Protein AF-A0A377CV19-F1 (afdb_monomer_lite)

Sequence (87 aa):
MISDLAPIDLLIQRAGRLQRHIRNAEGDRKDSLPDERQPPLLYILAPEWQPDAKAGWLGAELKGTGYVYPDHATLWRTQHYCGSTVK

Organism: Escherichia coli (NCBI:txid562)

InterPro domains:
  IPR054712 CRISPR-associated nuclease/helicase Cas3 domain [PF22590] (1-22)

pLDDT: mean 90.42, std 10.82, range [34.31, 96.81]

Structure (mmCIF, N/CA/C/O backbone):
data_AF-A0A377CV19-F1
#
_entry.id   AF-A0A377CV19-F1
#
loop_
_atom_site.group_PDB
_atom_site.id
_atom_site.type_symbol
_atom_site.label_atom_id
_atom_site.label_alt_id
_atom_site.label_comp_id
_atom_site.label_asym_id
_atom_site.label_entity_id
_atom_site.label_seq_id
_atom_site.pdbx_PDB_ins_code
_atom_site.Cartn_x
_atom_site.Cartn_y
_atom_site.Cartn_z
_atom_site.occupancy
_atom_site.B_iso_or_equiv
_atom_site.auth_seq_id
_atom_site.auth_comp_id
_atom_site.auth_asym_id
_atom_site.auth_atom_id
_atom_site.pdbx_PDB_model_num
ATOM 1 N N . MET A 1 1 ? 1.751 5.048 -8.673 1.00 94.75 1 MET A N 1
ATOM 2 C CA . MET A 1 1 ? 0.523 4.311 -8.286 1.00 94.75 1 MET A CA 1
ATOM 3 C C . MET A 1 1 ? 0.066 4.834 -6.940 1.00 94.75 1 MET A C 1
ATOM 5 O O . MET A 1 1 ? 0.923 5.221 -6.160 1.00 94.75 1 MET A O 1
ATOM 9 N N . ILE A 1 2 ? -1.240 4.871 -6.685 1.00 95.81 2 ILE A N 1
ATOM 10 C CA . ILE A 1 2 ? -1.812 5.262 -5.390 1.00 95.81 2 ILE A CA 1
ATOM 11 C C . ILE A 1 2 ? -2.698 4.106 -4.918 1.00 95.81 2 ILE A C 1
ATOM 13 O O . ILE A 1 2 ? -3.385 3.500 -5.741 1.00 95.81 2 ILE A O 1
ATOM 17 N N . SER A 1 3 ? -2.637 3.763 -3.634 1.00 95.06 3 SER A N 1
ATOM 18 C CA . SER A 1 3 ? -3.416 2.686 -3.017 1.00 95.06 3 SER A CA 1
ATOM 19 C C . SER A 1 3 ? -3.812 3.072 -1.598 1.00 95.06 3 SER A C 1
ATOM 21 O O . SER A 1 3 ? -3.020 3.695 -0.899 1.00 95.06 3 SER A O 1
ATOM 23 N N . ASP A 1 4 ? -4.971 2.615 -1.132 1.00 95.12 4 ASP A N 1
ATOM 24 C CA . ASP A 1 4 ? -5.264 2.590 0.304 1.00 95.12 4 ASP A CA 1
ATOM 25 C C . ASP A 1 4 ? -4.354 1.587 1.021 1.00 95.12 4 ASP A C 1
ATOM 27 O O . ASP A 1 4 ? -3.848 0.637 0.398 1.00 95.12 4 ASP A O 1
ATOM 31 N N . LEU A 1 5 ? -4.178 1.781 2.330 1.00 95.31 5 LEU A N 1
ATOM 32 C CA . LEU A 1 5 ? -3.533 0.818 3.214 1.00 95.31 5 LEU A CA 1
ATOM 33 C C . LEU A 1 5 ? -4.207 -0.554 3.082 1.00 95.31 5 LEU A C 1
ATOM 35 O O . LEU A 1 5 ? -5.427 -0.688 3.065 1.00 95.31 5 LEU A O 1
ATOM 39 N N . ALA A 1 6 ? -3.395 -1.591 2.976 1.00 96.31 6 ALA A N 1
ATOM 40 C CA . ALA A 1 6 ? -3.827 -2.977 2.888 1.00 96.31 6 ALA A CA 1
ATOM 41 C C . ALA A 1 6 ? -2.735 -3.852 3.515 1.00 96.31 6 ALA A C 1
ATOM 43 O O . ALA A 1 6 ? -1.632 -3.350 3.736 1.00 96.31 6 ALA A O 1
ATOM 44 N N . PRO A 1 7 ? -2.993 -5.142 3.778 1.00 96.56 7 PRO A N 1
ATOM 45 C CA . PRO A 1 7 ? -1.932 -6.096 4.082 1.00 96.56 7 PRO A CA 1
ATOM 46 C C . PRO A 1 7 ? -0.776 -6.023 3.064 1.00 96.56 7 PRO A C 1
ATOM 48 O O . PRO A 1 7 ? -0.998 -5.846 1.861 1.00 96.56 7 PRO A O 1
ATOM 51 N N . ILE A 1 8 ? 0.467 -6.109 3.552 1.00 95.62 8 ILE A N 1
ATOM 52 C CA . ILE A 1 8 ? 1.687 -5.874 2.758 1.00 95.62 8 ILE A CA 1
ATOM 53 C C . ILE A 1 8 ? 1.800 -6.759 1.510 1.00 95.62 8 ILE A C 1
ATOM 55 O O . ILE A 1 8 ? 2.245 -6.308 0.456 1.00 95.62 8 ILE A O 1
ATOM 59 N N . ASP A 1 9 ? 1.355 -8.005 1.595 1.00 96.00 9 ASP A N 1
ATOM 60 C CA . ASP A 1 9 ? 1.293 -8.948 0.483 1.00 96.00 9 ASP A CA 1
ATOM 61 C C . ASP A 1 9 ? 0.381 -8.437 -0.643 1.00 96.00 9 ASP A C 1
ATOM 63 O O . ASP A 1 9 ? 0.766 -8.468 -1.815 1.00 96.00 9 ASP A O 1
ATOM 67 N N . LEU A 1 10 ? -0.782 -7.874 -0.305 1.00 96.81 10 LEU A N 1
ATOM 68 C CA . LEU A 1 10 ? -1.683 -7.260 -1.282 1.00 96.81 10 LEU A CA 1
ATOM 69 C C . LEU A 1 10 ? -1.101 -5.972 -1.874 1.00 96.81 10 LEU A C 1
ATOM 71 O O . LEU A 1 10 ? -1.276 -5.714 -3.068 1.00 96.81 10 LEU A O 1
ATOM 75 N N . LEU A 1 11 ? -0.382 -5.174 -1.078 1.00 96.06 11 LEU A N 1
ATOM 76 C CA . LEU A 1 11 ? 0.330 -4.001 -1.594 1.00 96.06 11 LEU A CA 1
ATOM 77 C C . LEU A 1 11 ? 1.404 -4.403 -2.611 1.00 96.06 11 LEU A C 1
ATOM 79 O O . LEU A 1 11 ? 1.488 -3.788 -3.673 1.00 96.06 11 LEU A O 1
ATOM 83 N N . ILE A 1 12 ? 2.162 -5.471 -2.351 1.00 95.25 12 ILE A N 1
ATOM 84 C CA . ILE A 1 12 ? 3.154 -6.013 -3.292 1.00 95.25 12 ILE A CA 1
ATOM 85 C C . ILE A 1 12 ? 2.475 -6.533 -4.566 1.00 95.25 12 ILE A C 1
ATOM 87 O O . ILE A 1 12 ? 2.930 -6.243 -5.674 1.00 95.25 12 ILE A O 1
ATOM 91 N N . GLN A 1 13 ? 1.349 -7.242 -4.449 1.00 96.38 13 GLN A N 1
ATOM 92 C CA . GLN A 1 13 ? 0.589 -7.705 -5.617 1.00 96.38 13 GLN A CA 1
ATOM 93 C C . GLN A 1 13 ? 0.111 -6.539 -6.496 1.00 96.38 13 GLN A C 1
ATOM 95 O O . GLN A 1 13 ? 0.204 -6.604 -7.726 1.00 96.38 13 GLN A O 1
ATOM 100 N N . ARG A 1 14 ? -0.367 -5.451 -5.878 1.00 96.62 14 ARG A N 1
ATOM 101 C CA . ARG A 1 14 ? -0.741 -4.212 -6.581 1.00 96.62 14 ARG A CA 1
ATOM 102 C C . ARG A 1 14 ? 0.483 -3.567 -7.228 1.00 96.62 14 ARG A C 1
ATOM 104 O O . ARG A 1 14 ? 0.433 -3.240 -8.414 1.00 96.62 14 ARG A O 1
ATOM 111 N N . ALA A 1 15 ? 1.594 -3.471 -6.496 1.00 96.12 15 ALA A N 1
ATOM 112 C CA . ALA A 1 15 ? 2.866 -2.959 -6.998 1.00 96.12 15 ALA A CA 1
ATOM 113 C C . ALA A 1 15 ? 3.385 -3.759 -8.204 1.00 96.12 15 ALA A C 1
ATOM 115 O O . ALA A 1 15 ? 3.987 -3.175 -9.095 1.00 96.12 15 ALA A O 1
ATOM 116 N N . GLY A 1 16 ? 3.053 -5.048 -8.333 1.00 95.25 16 GLY A N 1
ATOM 117 C CA . GLY A 1 16 ? 3.361 -5.849 -9.526 1.00 95.25 16 GLY A CA 1
ATOM 118 C C . GLY A 1 16 ? 2.724 -5.340 -10.832 1.00 95.25 16 GLY A C 1
ATOM 119 O O . GLY A 1 16 ? 3.080 -5.791 -11.923 1.00 95.25 16 GLY A O 1
ATOM 120 N N . ARG A 1 17 ? 1.772 -4.399 -10.759 1.00 94.75 17 ARG A N 1
ATOM 121 C CA . ARG A 1 17 ? 1.226 -3.686 -11.928 1.00 94.75 17 ARG A CA 1
ATOM 122 C C . ARG A 1 17 ? 1.978 -2.388 -12.232 1.00 94.75 17 ARG A C 1
ATOM 124 O O . ARG A 1 17 ? 1.876 -1.881 -13.349 1.00 94.75 17 ARG A O 1
ATOM 131 N N . LEU A 1 18 ? 2.729 -1.851 -11.272 1.00 94.62 18 LEU A N 1
ATOM 132 C CA . LEU A 1 18 ? 3.512 -0.632 -11.427 1.00 94.62 18 LEU A CA 1
ATOM 133 C C . LEU A 1 18 ? 4.745 -0.928 -12.281 1.00 94.62 18 LEU A C 1
ATOM 135 O O . LEU A 1 18 ? 5.563 -1.766 -11.928 1.00 94.62 18 LEU A O 1
ATOM 139 N N . GLN A 1 19 ? 4.846 -0.255 -13.430 1.00 93.69 19 GLN A N 1
ATOM 140 C CA . GLN A 1 19 ? 5.948 -0.439 -14.385 1.00 93.69 19 GLN A CA 1
ATOM 141 C C . GLN A 1 19 ? 6.195 -1.911 -14.785 1.00 93.69 19 GLN A C 1
ATOM 143 O O . GLN A 1 19 ? 7.315 -2.306 -15.079 1.00 93.69 19 GLN A O 1
ATOM 148 N N . ARG A 1 20 ? 5.126 -2.722 -14.879 1.00 93.56 20 ARG A N 1
ATOM 149 C CA . ARG A 1 20 ? 5.195 -4.162 -15.219 1.00 93.56 20 ARG A CA 1
ATOM 150 C C . ARG A 1 20 ? 5.955 -4.479 -16.516 1.00 93.56 20 ARG A C 1
ATOM 152 O O . ARG A 1 20 ? 6.468 -5.582 -16.677 1.00 93.56 20 ARG A O 1
ATOM 159 N N . HIS A 1 21 ? 5.966 -3.545 -17.461 1.00 94.06 21 HIS A N 1
ATOM 160 C CA . HIS A 1 21 ? 6.652 -3.679 -18.742 1.00 94.06 21 HIS A CA 1
ATOM 161 C C . HIS A 1 21 ? 7.676 -2.560 -18.892 1.00 94.06 21 HIS A C 1
ATOM 163 O O . HIS A 1 21 ? 7.329 -1.399 -18.646 1.00 94.06 21 HIS A O 1
ATOM 169 N N . ILE A 1 22 ? 8.879 -2.937 -19.333 1.00 94.62 22 ILE A N 1
ATOM 170 C CA . ILE A 1 22 ? 10.003 -2.035 -19.591 1.00 94.62 22 ILE A CA 1
ATOM 171 C C . ILE A 1 22 ? 9.619 -1.068 -20.710 1.00 94.62 22 ILE A C 1
ATOM 173 O O . ILE A 1 22 ? 9.044 -1.482 -21.726 1.00 94.62 22 ILE A O 1
ATOM 177 N N . ARG A 1 23 ? 9.902 0.219 -20.513 1.00 95.69 23 ARG A N 1
ATOM 178 C CA . ARG A 1 23 ? 9.636 1.263 -21.506 1.00 95.69 23 ARG A CA 1
ATOM 179 C C . ARG A 1 23 ? 10.799 2.242 -21.650 1.00 95.69 23 ARG A C 1
ATOM 181 O O . ARG A 1 23 ? 11.610 2.368 -20.733 1.00 95.69 23 ARG A O 1
ATOM 188 N N . ASN A 1 24 ? 10.863 2.901 -22.805 1.00 94.62 24 ASN A N 1
ATOM 189 C CA . ASN A 1 24 ? 11.761 4.034 -23.043 1.00 94.62 24 ASN A CA 1
ATOM 190 C C . ASN A 1 24 ? 11.229 5.320 -22.370 1.00 94.62 24 ASN A C 1
ATOM 192 O O . ASN A 1 24 ? 10.150 5.318 -21.758 1.00 94.62 24 ASN A O 1
ATOM 196 N N . ALA A 1 25 ? 11.986 6.413 -22.483 1.00 93.00 25 ALA A N 1
ATOM 197 C CA . ALA A 1 25 ? 11.613 7.722 -21.941 1.00 93.00 25 ALA A CA 1
ATOM 198 C C . ALA A 1 25 ? 10.302 8.274 -22.542 1.00 93.00 25 ALA A C 1
ATOM 200 O O . ALA A 1 25 ? 9.541 8.953 -21.852 1.00 93.00 25 ALA A O 1
ATOM 201 N N . GLU A 1 26 ? 10.002 7.925 -23.793 1.00 92.88 26 GLU A N 1
ATOM 202 C CA . GLU A 1 26 ? 8.803 8.334 -24.533 1.00 92.88 26 GLU A CA 1
ATOM 203 C C . GLU A 1 26 ? 7.557 7.503 -24.169 1.00 92.88 26 GLU A C 1
ATOM 205 O O . GLU A 1 26 ? 6.427 7.902 -24.453 1.00 92.88 26 GLU A O 1
ATOM 210 N N . GLY A 1 27 ? 7.735 6.374 -23.475 1.00 89.94 27 GLY A N 1
ATOM 211 C CA . GLY A 1 27 ? 6.658 5.505 -23.001 1.00 89.94 27 GLY A CA 1
ATOM 212 C C . GLY A 1 27 ? 6.317 4.318 -23.909 1.00 89.94 27 GLY A C 1
ATOM 213 O O . GLY A 1 27 ? 5.374 3.580 -23.593 1.00 89.94 27 GLY A O 1
ATOM 214 N N . ASP A 1 28 ? 7.089 4.087 -24.967 1.00 94.44 28 ASP A N 1
ATOM 215 C CA . ASP A 1 28 ? 7.014 2.903 -25.820 1.00 94.44 28 ASP A CA 1
ATOM 216 C C . ASP A 1 28 ? 7.635 1.685 -25.142 1.00 94.44 28 ASP A C 1
ATOM 218 O O . ASP A 1 28 ? 8.542 1.783 -24.312 1.00 94.44 28 ASP A O 1
ATOM 222 N N . ARG A 1 29 ? 7.132 0.495 -25.484 1.00 94.00 29 ARG A N 1
ATOM 223 C CA . ARG A 1 29 ? 7.636 -0.763 -24.927 1.00 94.00 29 ARG A CA 1
ATOM 224 C C . ARG A 1 29 ? 9.035 -1.068 -25.464 1.00 94.00 29 ARG A C 1
ATOM 226 O O . ARG A 1 29 ? 9.269 -0.998 -26.664 1.00 94.00 29 ARG A O 1
ATOM 233 N N . LYS A 1 30 ? 9.916 -1.488 -24.559 1.00 94.06 30 LYS A N 1
ATOM 234 C CA . LYS A 1 30 ? 11.281 -1.935 -24.841 1.00 94.06 30 LYS A CA 1
ATOM 235 C C . LYS A 1 30 ? 11.454 -3.383 -24.377 1.00 94.06 30 LYS A C 1
ATOM 237 O O . LYS A 1 30 ? 10.782 -3.821 -23.440 1.00 94.06 30 LYS A O 1
ATOM 242 N N . ASP A 1 31 ? 12.371 -4.104 -25.013 1.00 93.06 31 ASP A N 1
ATOM 243 C CA . ASP A 1 31 ? 12.631 -5.524 -24.729 1.00 93.06 31 ASP A CA 1
ATOM 244 C C . ASP A 1 31 ? 13.919 -5.769 -23.924 1.00 93.06 31 ASP A C 1
ATOM 246 O O . ASP A 1 31 ? 14.217 -6.901 -23.551 1.00 93.06 31 ASP A O 1
ATOM 250 N N . SER A 1 32 ? 14.677 -4.714 -23.613 1.00 92.88 32 SER A N 1
ATOM 251 C CA . SER A 1 32 ? 15.920 -4.781 -22.841 1.00 92.88 32 SER A CA 1
ATOM 252 C C . SER A 1 32 ? 15.937 -3.781 -21.686 1.00 92.88 32 SER A C 1
ATOM 254 O O . SER A 1 32 ? 15.421 -2.668 -21.789 1.00 92.88 32 SER A O 1
ATOM 256 N N . LEU A 1 33 ? 16.542 -4.189 -20.570 1.00 90.69 33 LEU A N 1
ATOM 257 C CA . LEU A 1 33 ? 16.803 -3.322 -19.418 1.00 90.69 33 LEU A CA 1
ATOM 258 C C . LEU A 1 33 ? 17.903 -2.284 -19.735 1.00 90.69 33 LEU A C 1
ATOM 260 O O . LEU A 1 33 ? 18.727 -2.529 -20.619 1.00 90.69 33 LEU A O 1
ATOM 264 N N . PRO A 1 34 ? 17.974 -1.163 -18.991 1.00 90.94 34 PRO A N 1
ATOM 265 C CA . PRO A 1 34 ? 17.037 -0.730 -17.948 1.00 90.94 34 PRO A CA 1
ATOM 266 C C . PRO A 1 34 ? 15.760 -0.085 -18.520 1.00 90.94 34 PRO A C 1
ATOM 268 O O . PRO A 1 34 ? 15.706 0.261 -19.702 1.00 90.94 34 PRO A O 1
ATOM 271 N N . ASP A 1 35 ? 14.742 0.059 -17.662 1.00 93.38 35 ASP A N 1
ATOM 272 C CA . ASP A 1 35 ? 13.615 0.975 -17.899 1.00 93.38 35 ASP A CA 1
ATOM 273 C C . ASP A 1 35 ? 14.131 2.415 -17.824 1.00 93.38 35 ASP A C 1
ATOM 275 O O . ASP A 1 35 ? 14.950 2.735 -16.962 1.00 93.38 35 ASP A O 1
ATOM 279 N N . GLU A 1 36 ? 13.686 3.261 -18.746 1.00 95.06 36 GLU A N 1
ATOM 280 C CA . GLU A 1 36 ? 14.190 4.634 -18.884 1.00 95.06 36 GLU A CA 1
ATOM 281 C C . GLU A 1 36 ? 13.247 5.668 -18.259 1.00 95.06 36 GLU A C 1
ATOM 283 O O . GLU A 1 36 ? 13.554 6.860 -18.227 1.00 95.06 36 GLU A O 1
ATOM 288 N N . ARG A 1 37 ? 12.097 5.235 -17.728 1.00 93.31 37 ARG A N 1
ATOM 289 C CA . ARG A 1 37 ? 11.212 6.112 -16.960 1.00 93.31 37 ARG A CA 1
ATOM 290 C C . ARG A 1 37 ? 11.788 6.363 -15.569 1.00 93.31 37 ARG A C 1
ATOM 292 O O . ARG A 1 37 ? 12.599 5.605 -15.043 1.00 93.31 37 ARG A O 1
ATOM 299 N N . GLN A 1 38 ? 11.284 7.417 -14.931 1.00 91.94 38 GLN A N 1
ATOM 300 C CA . GLN A 1 38 ? 11.562 7.690 -13.522 1.00 91.94 38 GLN A CA 1
ATOM 301 C C . GLN A 1 38 ? 11.253 6.472 -12.627 1.00 91.94 38 GLN A C 1
ATOM 303 O O 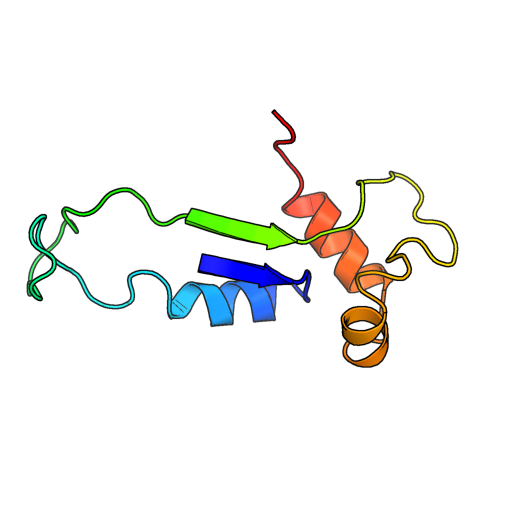. GLN A 1 38 ? 10.331 5.709 -12.945 1.00 91.94 38 GLN A O 1
ATOM 308 N N . PRO A 1 39 ? 11.962 6.310 -11.494 1.00 91.44 39 PRO A N 1
ATOM 309 C CA . PRO A 1 39 ? 11.734 5.203 -10.575 1.00 91.44 39 PRO A CA 1
ATOM 310 C C . PRO A 1 39 ? 10.256 5.049 -10.180 1.00 91.44 39 PRO A C 1
ATOM 312 O O . PRO A 1 39 ? 9.546 6.046 -10.007 1.00 91.44 39 PRO A O 1
ATOM 315 N N . PRO A 1 40 ? 9.768 3.808 -10.027 1.00 92.31 40 PRO A N 1
ATOM 316 C CA . PRO A 1 40 ? 8.378 3.564 -9.683 1.00 92.31 40 PRO A CA 1
ATOM 317 C C . PRO A 1 40 ? 8.072 4.085 -8.274 1.00 92.31 40 PRO A C 1
ATOM 319 O O . PRO A 1 40 ? 8.726 3.703 -7.308 1.00 92.31 40 PRO A O 1
ATOM 322 N N . LEU A 1 41 ? 7.028 4.910 -8.149 1.00 94.12 41 LEU A N 1
ATOM 323 C CA . LEU A 1 41 ? 6.510 5.381 -6.860 1.00 94.12 41 LEU A CA 1
ATOM 324 C C . LEU A 1 41 ? 5.133 4.773 -6.567 1.00 94.12 41 LEU A C 1
ATOM 326 O O . LEU A 1 41 ? 4.204 4.860 -7.386 1.00 94.12 41 LEU A O 1
ATOM 330 N N . LEU A 1 42 ? 5.000 4.167 -5.386 1.00 94.56 42 LEU A N 1
ATOM 331 C CA . LEU A 1 42 ? 3.737 3.717 -4.806 1.00 94.56 42 LEU A CA 1
ATOM 332 C C . LEU A 1 42 ? 3.422 4.583 -3.586 1.00 94.56 42 LEU A C 1
ATOM 334 O O . LEU A 1 42 ? 4.107 4.502 -2.573 1.00 94.56 42 LEU A O 1
ATOM 338 N N . TYR A 1 43 ? 2.372 5.390 -3.693 1.00 94.94 43 TYR A N 1
ATOM 339 C CA . TYR A 1 43 ? 1.842 6.175 -2.586 1.00 94.94 43 TYR A CA 1
ATOM 340 C C . TYR A 1 43 ? 0.763 5.370 -1.867 1.00 94.94 43 TYR A C 1
ATOM 342 O O . TYR A 1 43 ? -0.135 4.823 -2.514 1.00 94.94 43 TYR A O 1
ATOM 350 N N . ILE A 1 44 ? 0.860 5.300 -0.541 1.00 94.12 44 ILE A N 1
ATOM 351 C CA . ILE A 1 44 ? -0.097 4.591 0.308 1.00 94.12 44 ILE A CA 1
ATOM 352 C C . ILE A 1 44 ? -0.853 5.628 1.134 1.00 94.12 44 ILE A C 1
ATOM 354 O O . ILE A 1 44 ? -0.232 6.384 1.878 1.00 94.12 44 ILE A O 1
ATOM 358 N N . LEU A 1 45 ? -2.181 5.655 1.006 1.00 93.69 45 LEU A N 1
ATOM 359 C CA . LEU A 1 45 ? -3.043 6.410 1.908 1.00 93.69 45 LEU A CA 1
ATOM 360 C C . LEU A 1 45 ? -3.211 5.613 3.204 1.00 93.69 45 LEU A C 1
ATOM 362 O O . LEU A 1 45 ? -3.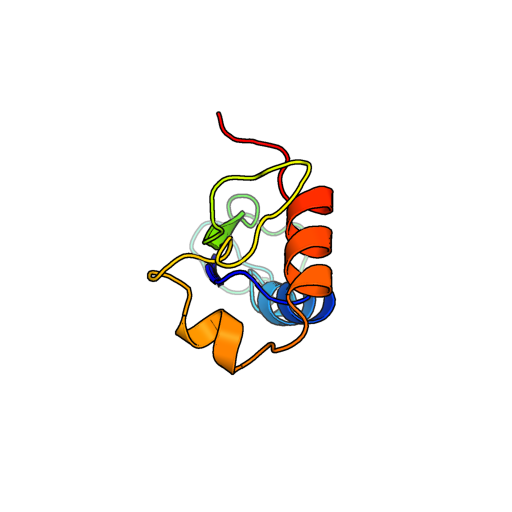743 4.501 3.199 1.00 93.69 45 LEU A O 1
ATOM 366 N N . ALA A 1 4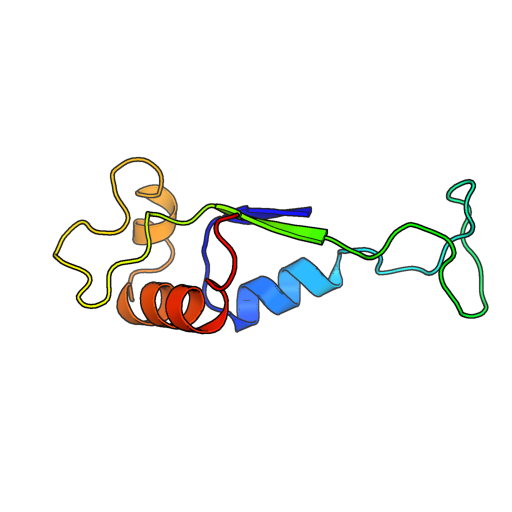6 ? -2.738 6.182 4.303 1.00 92.88 46 ALA A N 1
ATOM 367 C CA . ALA A 1 46 ? -2.747 5.577 5.626 1.00 92.88 46 ALA A CA 1
ATOM 368 C C . ALA A 1 46 ? -3.077 6.656 6.674 1.00 92.88 46 ALA A C 1
ATOM 370 O O . ALA A 1 46 ? -2.802 7.832 6.418 1.00 92.88 46 ALA A O 1
ATOM 371 N N . PRO A 1 47 ? -3.654 6.286 7.833 1.00 91.94 47 PRO A N 1
ATOM 372 C CA . PRO A 1 47 ? -3.844 7.231 8.930 1.00 91.94 47 PRO A CA 1
ATOM 373 C C . PRO A 1 47 ? -2.483 7.699 9.463 1.00 91.94 47 PRO A C 1
ATOM 375 O O . PRO A 1 47 ? -1.439 7.158 9.103 1.00 91.94 47 PRO A O 1
ATOM 378 N N . GLU A 1 48 ? -2.460 8.676 10.362 1.00 90.00 48 GLU A N 1
ATOM 379 C CA . GLU A 1 48 ? -1.218 9.045 11.044 1.00 90.00 48 GLU A CA 1
ATOM 380 C C . GLU A 1 48 ? -0.649 7.845 11.828 1.00 90.00 48 GLU A C 1
ATOM 382 O O . GLU A 1 48 ? -1.385 7.103 12.495 1.00 90.00 48 GLU A O 1
ATOM 387 N N . TRP A 1 49 ? 0.666 7.619 11.725 1.00 90.06 49 TRP A N 1
ATOM 388 C CA . TRP A 1 49 ? 1.304 6.515 12.436 1.00 90.06 49 TRP A CA 1
ATOM 389 C C . TRP A 1 49 ? 1.294 6.786 13.940 1.00 90.06 49 TRP A C 1
ATOM 391 O O . TRP A 1 49 ? 1.678 7.862 14.394 1.00 90.06 49 TRP A O 1
ATOM 401 N N . GLN A 1 50 ? 0.874 5.788 14.713 1.00 89.50 50 GLN A N 1
ATOM 402 C CA . GLN A 1 50 ? 0.847 5.848 16.170 1.00 89.50 50 GLN A CA 1
ATOM 403 C C . GLN A 1 50 ? 1.494 4.573 16.723 1.00 89.50 50 GLN A C 1
ATOM 405 O O . GLN A 1 50 ? 1.120 3.484 16.273 1.00 89.50 50 GLN A O 1
ATOM 410 N N . PRO A 1 51 ? 2.432 4.676 17.686 1.00 89.31 51 PRO A N 1
ATOM 411 C CA . PRO A 1 51 ? 3.108 3.512 18.261 1.00 89.31 51 PRO A CA 1
ATOM 412 C C . PRO A 1 51 ? 2.123 2.559 18.948 1.00 89.31 51 PRO A C 1
ATOM 414 O O . PRO A 1 51 ? 2.259 1.350 18.818 1.00 89.31 51 PRO A O 1
ATOM 417 N N . ASP A 1 52 ? 1.089 3.110 19.586 1.00 88.62 52 ASP A N 1
ATOM 418 C CA . ASP A 1 52 ? -0.033 2.362 20.149 1.00 88.62 52 ASP A CA 1
ATOM 419 C C . ASP A 1 52 ? -1.324 2.764 19.428 1.00 88.62 52 ASP A C 1
ATOM 421 O O . ASP A 1 52 ? -1.979 3.749 19.785 1.00 88.62 52 ASP A O 1
ATOM 425 N N . ALA A 1 53 ? -1.693 2.014 18.386 1.00 87.62 53 ALA A N 1
ATOM 426 C CA . ALA A 1 53 ? -2.937 2.253 17.660 1.00 87.62 53 ALA A CA 1
ATOM 427 C C . ALA A 1 53 ? -4.154 1.970 18.549 1.00 87.62 53 ALA A C 1
ATOM 429 O O . ALA A 1 53 ? -4.463 0.828 18.893 1.00 87.62 53 ALA A O 1
ATOM 430 N N . LYS A 1 54 ? -4.864 3.039 18.912 1.00 87.00 54 LYS A N 1
ATOM 431 C CA . LYS A 1 54 ? -6.091 2.967 19.708 1.00 87.00 54 LYS A CA 1
ATOM 432 C C . LYS A 1 54 ? -7.276 2.486 18.868 1.00 87.00 54 LYS A C 1
ATOM 434 O O . LYS A 1 54 ? -7.241 2.471 17.636 1.00 87.00 54 LYS A O 1
ATOM 439 N N . ALA A 1 55 ? -8.370 2.139 19.544 1.00 84.94 55 ALA A N 1
ATOM 440 C CA . ALA A 1 55 ? -9.636 1.857 18.877 1.00 84.94 55 ALA A CA 1
ATOM 441 C C . ALA A 1 55 ? -10.029 3.022 17.946 1.00 84.94 55 ALA A C 1
ATOM 443 O O . ALA A 1 55 ? -9.985 4.184 18.345 1.00 84.94 55 ALA A O 1
ATOM 444 N N . GLY A 1 56 ? -10.398 2.701 16.704 1.00 85.81 56 GLY A N 1
ATOM 445 C CA . GLY A 1 56 ? -10.759 3.701 15.694 1.00 85.81 56 GLY A CA 1
ATOM 446 C C . GLY A 1 56 ? -9.579 4.352 14.961 1.00 85.81 56 GLY A C 1
ATOM 447 O O . GLY A 1 56 ? -9.811 5.276 14.192 1.00 85.81 56 GLY A O 1
ATOM 448 N N . TRP A 1 57 ? -8.345 3.869 15.146 1.00 91.69 57 TRP A N 1
ATOM 449 C CA . TRP A 1 57 ? -7.127 4.409 14.521 1.00 91.69 57 TRP A CA 1
ATOM 450 C C . TRP A 1 57 ? -7.196 4.599 12.994 1.00 91.69 57 TRP A C 1
ATOM 452 O O . TRP A 1 57 ? -6.686 5.589 12.482 1.00 91.69 57 TRP A O 1
ATOM 462 N N . LEU A 1 58 ? -7.875 3.706 12.267 1.00 90.75 58 LEU A N 1
ATOM 463 C CA . LEU A 1 58 ? -8.100 3.845 10.818 1.00 90.75 58 LEU A CA 1
ATOM 464 C C . LEU A 1 58 ? -8.863 5.121 10.427 1.00 90.75 58 LEU A C 1
ATOM 466 O O . LEU A 1 58 ? -8.775 5.561 9.283 1.00 90.75 58 LEU A O 1
ATOM 470 N N . GLY A 1 59 ? -9.622 5.701 11.357 1.00 90.00 59 GLY A N 1
ATOM 471 C CA . GLY A 1 59 ? -10.433 6.882 11.113 1.00 90.00 59 GLY A CA 1
ATOM 472 C C . GLY A 1 59 ? -11.633 6.626 10.198 1.00 90.00 59 GLY A C 1
ATOM 473 O O . GLY A 1 59 ? -11.883 5.522 9.708 1.00 90.00 59 GLY A O 1
ATOM 474 N N . ALA A 1 60 ? -12.416 7.682 9.973 1.00 89.12 60 ALA A N 1
ATOM 475 C CA . ALA A 1 60 ? -13.595 7.625 9.109 1.00 89.12 60 ALA A CA 1
ATOM 476 C C . ALA A 1 60 ? -13.233 7.518 7.616 1.00 89.12 60 ALA A C 1
ATOM 478 O O . ALA A 1 60 ? -14.002 6.954 6.836 1.00 89.12 60 ALA A O 1
ATOM 479 N N . GLU A 1 61 ? -12.065 8.037 7.235 1.00 88.81 61 GLU A N 1
ATOM 480 C CA . GLU A 1 61 ? -11.560 8.097 5.858 1.00 88.81 61 GLU A CA 1
ATOM 481 C C . GLU A 1 61 ? -11.299 6.699 5.287 1.00 88.81 61 GLU A C 1
ATOM 483 O O . GLU A 1 61 ? -11.627 6.428 4.135 1.00 88.81 61 GLU A O 1
ATOM 488 N N . LEU A 1 62 ? -10.814 5.775 6.122 1.00 92.00 62 LEU A N 1
ATOM 489 C CA . LEU A 1 62 ? -10.510 4.394 5.741 1.00 92.00 62 LEU A CA 1
ATOM 490 C C . LEU A 1 62 ? -11.512 3.386 6.322 1.00 92.00 62 LEU A C 1
ATOM 492 O O . LEU A 1 62 ? -11.210 2.198 6.452 1.00 92.00 62 LEU A O 1
ATOM 496 N N . LYS A 1 63 ? -12.746 3.818 6.624 1.00 91.25 63 LYS A N 1
ATOM 497 C CA . LYS A 1 63 ? -13.805 2.923 7.134 1.00 91.25 63 LYS A CA 1
ATOM 498 C C . LYS A 1 63 ? -14.084 1.735 6.203 1.00 91.25 63 LYS A C 1
ATOM 500 O O . LYS A 1 63 ? -14.351 0.635 6.674 1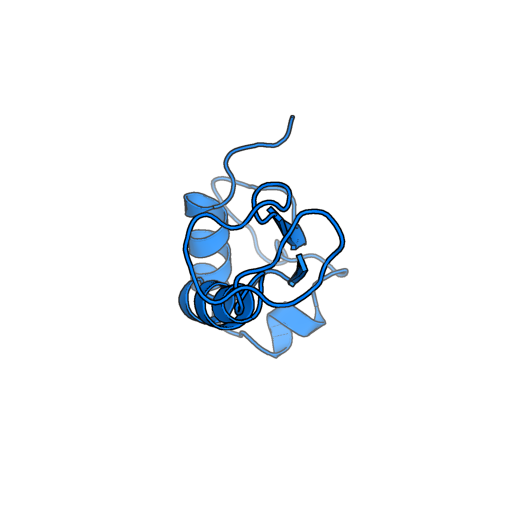.00 91.25 63 LYS A O 1
ATOM 505 N N . GLY A 1 64 ? -14.005 1.951 4.885 1.00 92.62 64 GLY A N 1
ATOM 506 C CA . GLY A 1 64 ? -14.190 0.900 3.881 1.00 92.62 64 GLY A CA 1
ATOM 507 C C . GLY A 1 64 ? -13.058 -0.124 3.925 1.00 92.62 64 GLY A C 1
ATOM 508 O O . GLY A 1 64 ? -13.311 -1.325 3.953 1.00 92.62 64 GLY A O 1
ATOM 509 N N . THR A 1 65 ? -11.818 0.349 4.041 1.00 93.06 65 THR A N 1
ATOM 510 C CA . THR A 1 65 ? -10.630 -0.489 4.246 1.00 93.06 65 THR A CA 1
ATOM 511 C C . THR A 1 65 ? -10.753 -1.330 5.512 1.00 93.06 65 THR A C 1
ATOM 513 O O . THR A 1 65 ? -10.532 -2.537 5.460 1.00 93.06 65 THR A O 1
ATOM 516 N N . GLY A 1 66 ? -11.177 -0.727 6.627 1.00 93.25 66 GLY A N 1
ATOM 517 C CA . GLY A 1 66 ? -11.390 -1.438 7.890 1.00 93.25 66 GLY A CA 1
ATOM 518 C C . GLY A 1 66 ? -12.537 -2.455 7.858 1.00 93.25 66 GLY A C 1
ATOM 519 O O . GLY A 1 66 ? -12.521 -3.396 8.647 1.00 93.25 66 GLY A O 1
ATOM 520 N N . TYR A 1 67 ? -13.508 -2.288 6.953 1.00 93.62 67 TYR A N 1
ATOM 521 C CA . TYR A 1 67 ? -14.574 -3.265 6.710 1.00 93.62 67 TYR A CA 1
ATOM 522 C C . TYR A 1 67 ? -14.083 -4.456 5.873 1.00 93.62 67 TYR A C 1
ATOM 524 O O . TYR A 1 67 ? -14.406 -5.600 6.179 1.00 93.62 67 TYR A O 1
ATOM 532 N N . VAL A 1 68 ? -13.286 -4.199 4.829 1.00 96.19 68 VAL A N 1
ATOM 533 C CA . VAL A 1 68 ? -12.744 -5.242 3.936 1.00 96.19 68 VAL A CA 1
ATOM 534 C C . VAL A 1 68 ? -11.632 -6.048 4.613 1.00 96.19 68 VAL A C 1
ATOM 536 O O . VAL A 1 68 ? -11.535 -7.258 4.414 1.00 96.19 68 VAL A O 1
ATOM 539 N N . TYR A 1 69 ? -10.802 -5.392 5.422 1.00 94.62 69 TYR A N 1
ATOM 540 C CA . TYR A 1 69 ? -9.705 -6.004 6.166 1.00 94.62 69 TYR A CA 1
ATOM 541 C C . TYR A 1 69 ? -9.999 -5.914 7.671 1.00 94.62 69 TYR A C 1
ATOM 543 O O . TYR A 1 69 ? -9.616 -4.931 8.306 1.00 94.62 69 TYR A O 1
ATOM 551 N N . PRO A 1 70 ? -10.679 -6.915 8.263 1.00 89.44 70 PRO A N 1
ATOM 552 C CA . PRO A 1 70 ? -11.139 -6.840 9.651 1.00 89.44 70 PRO A CA 1
ATOM 553 C C . PRO A 1 70 ? -10.001 -6.933 10.679 1.00 89.44 70 PRO A C 1
ATOM 555 O O . PRO A 1 70 ? -10.147 -6.453 11.800 1.00 89.44 70 PRO A O 1
ATOM 558 N N . ASP A 1 71 ? -8.859 -7.523 10.313 1.00 93.00 71 ASP A N 1
ATOM 559 C CA . ASP A 1 71 ? -7.670 -7.550 11.166 1.00 93.00 71 ASP A CA 1
ATOM 560 C C . ASP A 1 71 ? -6.869 -6.243 11.035 1.00 93.00 71 ASP A C 1
ATOM 562 O O . ASP A 1 71 ? -5.962 -6.100 10.205 1.00 93.00 71 ASP A O 1
ATOM 566 N N . HIS A 1 72 ? -7.202 -5.276 11.892 1.00 91.81 72 HIS A N 1
ATOM 567 C CA . HIS A 1 72 ? -6.549 -3.965 11.910 1.00 91.81 72 HIS A CA 1
ATOM 568 C C . HIS A 1 72 ? -5.102 -4.031 12.420 1.00 91.81 72 HIS A C 1
ATOM 570 O O . HIS A 1 72 ? -4.306 -3.159 12.072 1.00 91.81 72 HIS A O 1
ATOM 576 N N . ALA A 1 73 ? -4.712 -5.077 13.161 1.00 91.88 73 ALA A N 1
ATOM 577 C CA . ALA A 1 73 ? -3.328 -5.249 13.607 1.00 91.88 73 ALA A CA 1
ATOM 578 C C . ALA A 1 73 ? -2.392 -5.547 12.424 1.00 91.88 73 ALA A C 1
ATOM 580 O O . ALA A 1 73 ? -1.246 -5.095 12.392 1.00 91.88 73 ALA A O 1
ATOM 581 N N . THR A 1 74 ? -2.877 -6.259 11.405 1.00 94.19 74 THR A N 1
ATOM 582 C CA . THR A 1 74 ? -2.118 -6.492 10.166 1.00 94.19 74 THR A CA 1
ATOM 583 C C . THR A 1 74 ? -1.942 -5.215 9.339 1.00 94.19 74 THR A C 1
ATOM 585 O O . THR A 1 74 ? -0.858 -4.979 8.795 1.00 94.19 74 THR A O 1
ATOM 588 N N . LEU A 1 75 ? -2.955 -4.346 9.304 1.00 94.56 75 LEU A N 1
ATOM 589 C CA . LEU A 1 75 ? -2.842 -3.019 8.688 1.00 94.56 75 LEU A CA 1
ATOM 590 C C . LEU A 1 75 ? -1.832 -2.141 9.439 1.00 94.56 75 LEU A C 1
ATOM 592 O O . LEU A 1 75 ? -0.942 -1.563 8.815 1.00 94.56 75 LEU A O 1
ATOM 596 N N . TRP A 1 76 ? -1.905 -2.119 10.773 1.00 94.38 76 TRP A N 1
ATOM 597 C CA . TRP A 1 76 ? -0.956 -1.392 11.616 1.00 94.38 76 TRP A CA 1
ATOM 598 C C . TRP A 1 76 ? 0.484 -1.864 11.413 1.00 94.38 76 TRP A C 1
ATOM 600 O O . TRP A 1 76 ? 1.367 -1.042 11.187 1.00 94.38 76 TRP A O 1
ATOM 610 N N . ARG A 1 77 ? 0.729 -3.182 11.393 1.00 94.19 77 ARG A N 1
ATOM 611 C CA . ARG A 1 77 ? 2.065 -3.736 11.105 1.00 94.19 77 ARG A CA 1
ATOM 612 C C . ARG A 1 77 ? 2.561 -3.327 9.725 1.00 94.19 77 ARG A C 1
ATOM 614 O O . ARG A 1 77 ? 3.723 -2.959 9.586 1.00 94.19 77 ARG A O 1
ATOM 621 N N . THR A 1 78 ? 1.692 -3.359 8.715 1.00 94.94 78 THR A N 1
ATOM 622 C CA . THR A 1 78 ? 2.066 -2.919 7.365 1.00 94.94 78 THR A CA 1
ATOM 623 C C . THR A 1 78 ? 2.534 -1.468 7.386 1.00 94.94 78 THR A C 1
ATOM 625 O O . THR A 1 78 ? 3.607 -1.157 6.873 1.00 94.94 78 THR A O 1
ATOM 628 N N . GLN A 1 79 ? 1.786 -0.588 8.050 1.00 93.44 79 GLN A N 1
ATOM 629 C CA . GLN A 1 79 ? 2.197 0.799 8.196 1.00 93.44 79 GLN A CA 1
ATOM 630 C C . GLN A 1 79 ? 3.450 0.961 9.062 1.00 93.44 79 GLN A C 1
ATOM 632 O O . GLN A 1 79 ? 4.278 1.798 8.745 1.00 93.44 79 GLN A O 1
ATOM 637 N N . HIS A 1 80 ? 3.646 0.168 10.112 1.00 92.31 80 HIS A N 1
ATOM 638 C CA . HIS A 1 80 ? 4.861 0.215 10.927 1.00 92.31 80 HIS A CA 1
ATOM 639 C C . HIS A 1 80 ? 6.125 -0.088 10.102 1.00 92.31 80 HIS A C 1
ATOM 641 O O . HIS A 1 80 ? 7.150 0.561 10.281 1.00 92.31 80 HIS A O 1
ATOM 647 N N . TYR A 1 81 ? 6.062 -1.050 9.175 1.00 90.00 81 TYR A N 1
ATOM 648 C CA . TYR A 1 81 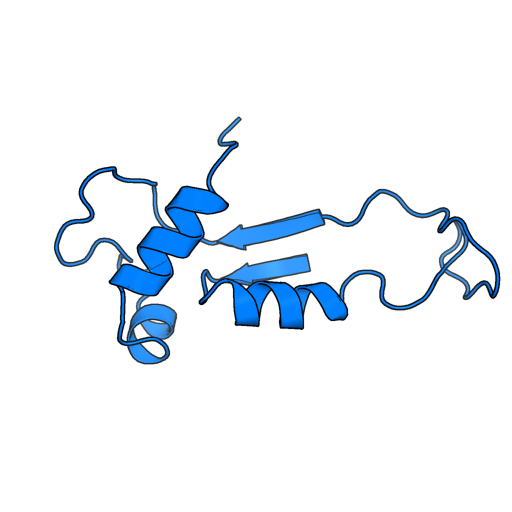? 7.213 -1.412 8.339 1.00 90.00 81 TYR A CA 1
ATOM 649 C C . TYR A 1 81 ? 7.381 -0.535 7.090 1.00 90.00 81 TYR A C 1
ATOM 651 O O . TYR A 1 81 ? 8.508 -0.335 6.642 1.00 90.00 81 TYR A O 1
ATOM 659 N N . CYS A 1 82 ? 6.291 -0.017 6.518 1.00 85.00 82 CYS A N 1
ATOM 660 C CA . CYS A 1 82 ? 6.334 0.819 5.310 1.00 85.00 82 CYS A CA 1
ATOM 661 C C . CYS A 1 82 ? 6.315 2.326 5.598 1.00 85.00 82 CYS A C 1
ATOM 663 O O . CYS A 1 82 ? 6.663 3.124 4.731 1.00 85.00 82 CYS A O 1
ATOM 665 N N . GLY A 1 83 ? 5.883 2.724 6.790 1.00 71.12 83 GLY A N 1
ATOM 666 C CA . GLY A 1 83 ? 5.698 4.102 7.232 1.00 71.12 83 GLY A CA 1
ATOM 667 C C . GLY A 1 83 ? 7.002 4.729 7.691 1.00 71.12 83 GLY A C 1
ATOM 668 O O . GLY A 1 83 ? 7.123 5.176 8.823 1.00 71.12 83 GLY A O 1
ATOM 669 N N . SER A 1 84 ? 7.991 4.772 6.810 1.00 56.06 84 SER A N 1
ATOM 670 C CA . SER A 1 84 ? 9.178 5.595 6.991 1.00 56.06 84 SER A CA 1
ATOM 671 C C . SER A 1 84 ? 9.273 6.542 5.806 1.00 56.06 84 SER A C 1
ATOM 673 O O . SER A 1 84 ? 9.865 6.213 4.785 1.00 56.06 84 SER A O 1
ATOM 675 N N . THR A 1 85 ? 8.594 7.689 5.924 1.00 47.31 85 THR A N 1
ATOM 676 C CA . THR A 1 85 ? 8.952 9.028 5.406 1.00 47.31 85 THR A CA 1
ATOM 677 C C . THR A 1 85 ? 7.677 9.879 5.375 1.00 47.31 85 THR A C 1
ATOM 679 O O . THR A 1 85 ? 7.0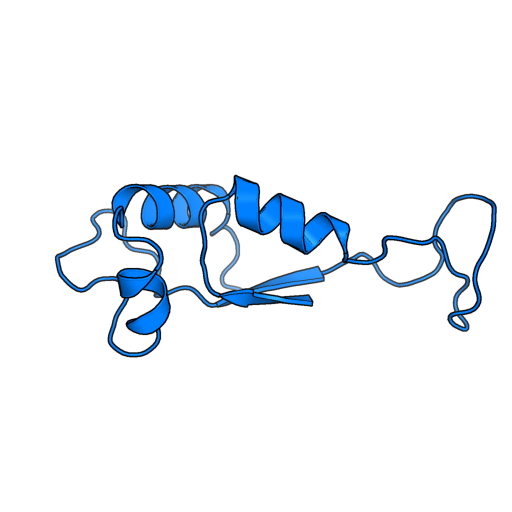07 9.982 4.350 1.00 47.31 85 THR A O 1
ATOM 682 N N . VAL A 1 86 ? 7.340 10.509 6.502 1.00 40.22 86 VAL A N 1
ATOM 683 C CA . VAL A 1 86 ? 6.719 11.838 6.440 1.00 40.22 86 VAL A CA 1
ATOM 684 C C . VAL A 1 86 ? 7.903 12.785 6.277 1.00 40.22 86 VAL A C 1
ATOM 686 O O . VAL A 1 86 ? 8.761 12.842 7.157 1.00 40.22 86 VAL A O 1
ATOM 689 N N . LYS A 1 87 ? 8.032 13.395 5.097 1.00 34.31 87 LYS A N 1
ATOM 690 C CA . LYS A 1 87 ? 8.898 14.566 4.938 1.00 34.31 87 LYS A CA 1
ATOM 691 C C . LYS A 1 87 ? 8.259 15.750 5.642 1.00 34.31 87 LYS A C 1
ATOM 693 O O . LYS A 1 87 ? 7.019 15.868 5.523 1.00 34.31 87 LYS A O 1
#

Secondary structure (DSSP, 8-state):
-EEE---HHHHHHHHTTTT-S-B-TTS-B-SSSPP-SPPP--EEE-PPP-SS--TTTTTTTTHHHHHH---HHHHHHHHHHH-----

Radius of gyration: 16.07 Å; chains: 1; bounding box: 32×24×46 Å

Foldseek 3Di:
DEEEQDQPVVVVVVCCVFCVFADACVRDGDDDDDRHHDDTDYHYDAAPQDPDQDPCRRPPVCVVVCVVPVPVVSSNVNCVVVVPDPD